Protein AF-A0A0F2S921-F1 (afdb_monomer_lite)

Secondary structure (DSSP, 8-state):
--HHHHHHHHHHHHHHHHTTT-HHHHHHHHIIIIITTGGGSTTS-HHHHHHHHHHHHHHHHHHHHH---

Foldseek 3Di:
DPPVVVVLVVLVVVLVVVCVVPVVLSVLCCCQCPVQAPVCPVVDDPVVNVVSNVVSVVVSVVCVVVDDD

Structure (mmCIF, N/CA/C/O backbone):
data_AF-A0A0F2S921-F1
#
_entry.id   AF-A0A0F2S921-F1
#
loop_
_atom_site.group_PDB
_atom_site.id
_atom_site.type_symbol
_atom_site.label_atom_id
_atom_site.label_alt_id
_atom_site.label_comp_id
_atom_site.label_asym_id
_atom_site.label_entity_id
_atom_site.label_seq_id
_atom_site.pdbx_PDB_ins_code
_atom_site.Cartn_x
_atom_site.Cartn_y
_atom_site.Cartn_z
_atom_site.occupancy
_atom_site.B_iso_or_equiv
_atom_site.auth_seq_id
_atom_site.auth_comp_id
_atom_site.auth_asym_id
_atom_site.auth_atom_id
_atom_site.pdbx_PDB_model_num
ATOM 1 N N . MET A 1 1 ? 13.387 -18.124 -5.647 1.00 41.94 1 MET A N 1
ATOM 2 C CA . MET A 1 1 ? 12.747 -17.229 -4.664 1.00 41.94 1 MET A CA 1
ATOM 3 C C . MET A 1 1 ? 12.070 -16.119 -5.448 1.00 41.94 1 MET A C 1
ATOM 5 O O . MET A 1 1 ? 12.749 -15.213 -5.910 1.00 41.94 1 MET A O 1
ATOM 9 N N . SER A 1 2 ? 10.776 -16.267 -5.726 1.00 50.12 2 SER A N 1
ATOM 10 C CA . SER A 1 2 ? 9.973 -15.219 -6.358 1.00 50.12 2 SER A CA 1
ATOM 11 C C . SER A 1 2 ? 9.443 -14.337 -5.232 1.00 50.12 2 SER A C 1
ATOM 13 O O . SER A 1 2 ? 8.498 -14.725 -4.555 1.00 50.12 2 SER A O 1
ATOM 15 N N . TYR A 1 3 ? 10.067 -13.180 -5.004 1.00 48.41 3 TYR A N 1
ATOM 16 C CA . TYR A 1 3 ? 9.595 -12.183 -4.028 1.00 48.41 3 TYR A CA 1
ATOM 17 C C . TYR A 1 3 ? 8.132 -11.762 -4.269 1.00 48.41 3 TYR A C 1
ATOM 19 O O . TYR A 1 3 ? 7.455 -11.294 -3.359 1.00 48.41 3 TYR A O 1
ATOM 27 N N . TYR A 1 4 ? 7.646 -11.973 -5.493 1.00 51.19 4 TYR A N 1
ATOM 28 C CA . TYR A 1 4 ? 6.281 -11.702 -5.918 1.00 51.19 4 TYR A CA 1
ATOM 29 C C . TYR A 1 4 ? 5.239 -12.617 -5.268 1.00 51.19 4 TYR A C 1
ATOM 31 O O . TYR A 1 4 ? 4.098 -12.205 -5.123 1.00 51.19 4 TYR A O 1
ATOM 39 N N . LEU A 1 5 ? 5.601 -13.847 -4.880 1.00 54.34 5 LEU A N 1
ATOM 40 C CA . LEU A 1 5 ? 4.650 -14.768 -4.245 1.00 54.34 5 LEU A CA 1
ATOM 41 C C . LEU A 1 5 ? 4.452 -14.442 -2.756 1.00 54.34 5 LEU A C 1
ATOM 43 O O . LEU A 1 5 ? 3.367 -14.646 -2.217 1.00 54.34 5 LEU A O 1
ATOM 47 N N . ASP A 1 6 ? 5.488 -13.905 -2.107 1.00 69.19 6 ASP A N 1
ATOM 48 C CA . ASP A 1 6 ? 5.477 -13.657 -0.665 1.00 69.19 6 ASP A CA 1
ATOM 49 C C . ASP A 1 6 ? 4.716 -12.374 -0.305 1.00 69.19 6 ASP A C 1
ATOM 51 O O . ASP A 1 6 ? 4.038 -12.329 0.718 1.00 69.19 6 ASP A O 1
ATOM 55 N N . PHE A 1 7 ? 4.783 -11.329 -1.137 1.00 66.81 7 PHE A N 1
ATOM 56 C CA . PHE A 1 7 ? 4.220 -10.024 -0.780 1.00 66.81 7 PHE A CA 1
ATOM 57 C C . PHE A 1 7 ? 2.678 -9.981 -0.799 1.00 66.81 7 PHE A C 1
ATOM 59 O O . PHE A 1 7 ? 2.105 -9.642 0.238 1.00 66.81 7 PHE A O 1
ATOM 66 N N . PRO A 1 8 ? 1.972 -10.379 -1.879 1.00 69.94 8 PRO A N 1
ATOM 67 C CA . PRO A 1 8 ? 0.508 -10.384 -1.895 1.00 69.94 8 PRO A CA 1
ATOM 68 C C . PRO A 1 8 ? -0.074 -11.326 -0.838 1.00 69.94 8 PRO A C 1
ATOM 70 O O . PRO A 1 8 ? -1.034 -10.975 -0.158 1.00 69.94 8 PRO A O 1
ATOM 73 N N . TYR A 1 9 ? 0.556 -12.486 -0.623 1.00 76.62 9 TYR A N 1
ATOM 74 C CA . TYR A 1 9 ? 0.147 -13.445 0.402 1.00 76.62 9 TYR A CA 1
ATOM 75 C C . TYR A 1 9 ? 0.285 -12.883 1.828 1.00 76.62 9 TYR A C 1
ATOM 77 O O . TYR A 1 9 ? -0.627 -12.998 2.652 1.00 76.62 9 TYR A O 1
ATOM 85 N N . GLU A 1 10 ? 1.411 -12.238 2.141 1.00 80.38 10 GLU A N 1
ATOM 86 C CA . GLU A 1 10 ? 1.641 -11.629 3.454 1.00 80.38 10 GLU A CA 1
ATOM 87 C C . GLU A 1 10 ? 0.752 -10.398 3.702 1.00 80.38 10 GLU A C 1
ATOM 89 O O . GLU A 1 10 ? 0.383 -10.138 4.857 1.00 80.38 10 GLU A O 1
ATOM 94 N N . VAL A 1 11 ? 0.380 -9.667 2.645 1.00 77.62 11 VAL A N 1
ATOM 95 C CA . VAL A 1 11 ? -0.620 -8.592 2.702 1.00 77.62 11 VAL A CA 1
ATOM 96 C C . VAL A 1 11 ? -2.011 -9.174 2.934 1.00 77.62 11 VAL A C 1
ATOM 98 O O . VAL A 1 11 ? -2.680 -8.749 3.872 1.00 77.62 11 VAL A O 1
ATOM 101 N N . GLU A 1 12 ? -2.421 -10.203 2.193 1.00 80.19 12 GLU A N 1
ATOM 102 C CA . GLU A 1 12 ? -3.729 -10.850 2.348 1.00 80.19 12 GLU A CA 1
ATOM 103 C C . GLU A 1 12 ? -3.916 -11.436 3.758 1.00 80.19 12 GLU A C 1
ATOM 105 O O . GLU A 1 12 ? -4.960 -11.277 4.398 1.00 80.19 12 GLU A O 1
ATOM 110 N N . LYS A 1 13 ? -2.879 -12.080 4.303 1.00 84.44 13 LYS A N 1
ATOM 111 C CA . LYS A 1 13 ? -2.908 -12.630 5.663 1.00 84.44 13 LYS A CA 1
ATOM 112 C C . LYS A 1 13 ? -3.105 -11.541 6.720 1.00 84.44 13 LYS A C 1
ATOM 114 O O . LYS A 1 13 ? -3.850 -11.752 7.680 1.00 84.44 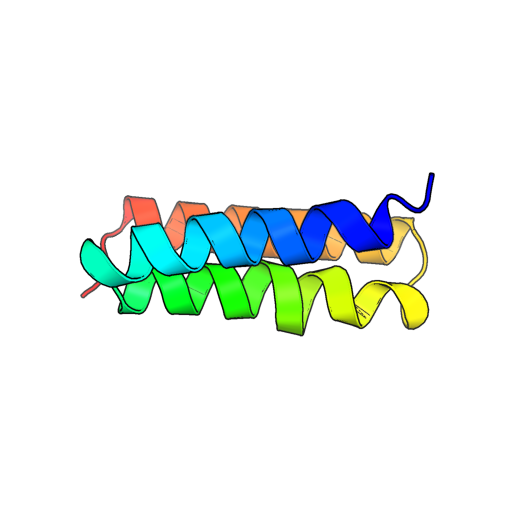13 LYS A O 1
ATOM 119 N N . ARG A 1 14 ? -2.449 -10.386 6.561 1.00 82.62 14 ARG A N 1
ATOM 120 C CA . ARG A 1 14 ? -2.622 -9.224 7.450 1.00 82.62 14 ARG A CA 1
ATOM 121 C C . ARG A 1 14 ? -3.986 -8.576 7.248 1.00 82.62 14 ARG A C 1
ATOM 123 O O . ARG A 1 14 ? -4.654 -8.312 8.240 1.00 82.62 14 ARG A O 1
ATOM 130 N N . TYR A 1 15 ? -4.436 -8.434 6.005 1.00 83.94 15 TYR A N 1
ATOM 131 C CA . TYR A 1 15 ? -5.763 -7.945 5.639 1.00 83.94 15 TYR A CA 1
ATOM 132 C C . TYR A 1 15 ? -6.867 -8.725 6.356 1.00 83.94 15 TYR A C 1
ATOM 134 O O . TYR A 1 15 ? -7.649 -8.137 7.095 1.00 83.94 15 TYR A O 1
ATOM 142 N N . ARG A 1 16 ? -6.865 -10.063 6.285 1.00 84.56 16 ARG A N 1
ATOM 143 C CA . ARG A 1 16 ? -7.864 -10.903 6.978 1.00 84.56 16 ARG A CA 1
ATOM 144 C C . ARG A 1 16 ? -7.917 -10.681 8.492 1.00 84.56 16 ARG A C 1
ATOM 146 O O . ARG A 1 16 ? -8.962 -10.910 9.100 1.00 84.56 16 ARG A O 1
ATOM 153 N N . LYS A 1 17 ? -6.796 -10.295 9.109 1.00 86.38 17 LYS A N 1
ATOM 154 C CA . LYS A 1 17 ? -6.753 -9.925 10.527 1.00 86.38 17 LYS A CA 1
ATOM 155 C C . LYS A 1 17 ? -7.309 -8.514 10.735 1.00 86.38 17 LYS A C 1
ATOM 157 O O . LYS A 1 17 ? -8.182 -8.358 11.579 1.00 86.38 17 LYS A O 1
ATOM 162 N N . MET A 1 18 ? -6.850 -7.538 9.949 1.00 84.38 18 MET A N 1
ATOM 163 C CA . MET A 1 18 ? -7.280 -6.138 10.039 1.00 84.38 18 MET A CA 1
ATOM 164 C C . MET A 1 18 ? -8.781 -5.978 9.795 1.00 84.38 18 MET A C 1
ATOM 166 O O . MET A 1 18 ? -9.422 -5.288 10.567 1.00 84.38 18 MET A O 1
ATOM 170 N N . VAL A 1 19 ? -9.376 -6.702 8.837 1.00 88.38 19 VAL A N 1
ATOM 171 C CA . VAL A 1 19 ? -10.826 -6.648 8.549 1.00 88.38 19 VA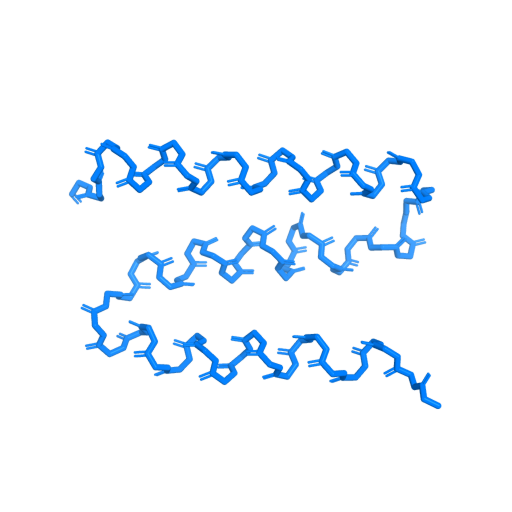L A CA 1
ATOM 172 C C . VAL A 1 19 ? -11.694 -6.965 9.771 1.00 88.38 19 VAL A C 1
ATOM 174 O O . VAL A 1 19 ? -12.841 -6.532 9.848 1.00 88.38 19 VAL A O 1
ATOM 177 N N . ARG A 1 20 ? -11.178 -7.741 10.733 1.00 86.12 20 ARG A N 1
ATOM 178 C CA . ARG A 1 20 ? -11.899 -8.054 11.978 1.00 86.12 20 ARG A CA 1
ATOM 179 C C . ARG A 1 20 ? -11.861 -6.915 12.995 1.00 86.12 20 ARG A C 1
ATOM 181 O O . ARG A 1 20 ? -12.694 -6.908 13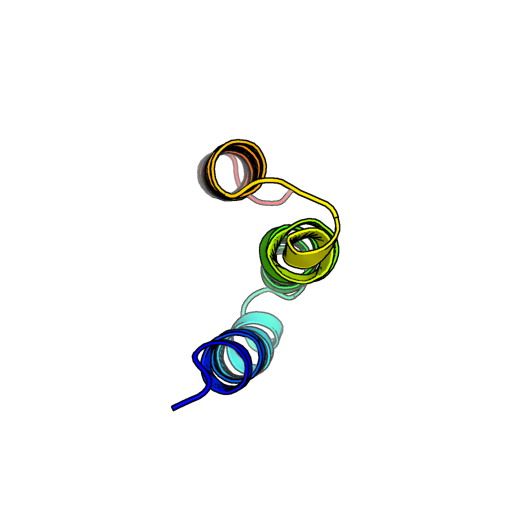.893 1.00 86.12 20 ARG A O 1
ATOM 188 N N . GLU A 1 21 ? -10.871 -6.036 12.892 1.00 85.12 21 GLU A N 1
ATOM 189 C CA . GLU A 1 21 ? -10.628 -4.911 13.797 1.00 85.12 21 GLU A CA 1
ATOM 190 C C . GLU A 1 21 ? -11.213 -3.620 13.204 1.00 85.12 21 GLU A C 1
ATOM 192 O O . GLU A 1 21 ? -11.964 -2.926 13.881 1.00 85.12 21 GLU A O 1
ATOM 197 N N . ASP A 1 22 ? -10.929 -3.358 11.928 1.00 86.94 22 ASP A N 1
ATOM 198 C CA . ASP A 1 22 ? -11.403 -2.219 11.150 1.00 86.94 22 ASP A CA 1
ATOM 199 C C . ASP A 1 22 ? -11.420 -2.598 9.658 1.00 86.94 22 ASP A C 1
ATOM 201 O O . ASP A 1 22 ? -10.376 -2.769 9.018 1.00 86.94 22 ASP A O 1
ATOM 205 N N . ARG A 1 23 ? -12.623 -2.795 9.109 1.00 88.44 23 ARG A N 1
ATOM 206 C CA . ARG A 1 23 ? -12.797 -3.215 7.715 1.00 88.44 23 ARG A CA 1
ATOM 207 C C . ARG A 1 23 ? -12.428 -2.111 6.733 1.00 88.44 23 ARG A C 1
ATOM 209 O O . ARG A 1 23 ? -11.756 -2.413 5.755 1.00 88.44 23 ARG A O 1
ATOM 216 N N . GLU A 1 24 ? -12.849 -0.877 6.980 1.00 89.00 24 GLU A N 1
ATOM 217 C CA . GLU A 1 24 ? -12.620 0.222 6.038 1.00 89.00 24 GLU A CA 1
ATOM 218 C C . GLU A 1 24 ? -11.131 0.551 5.945 1.00 89.00 24 GLU A C 1
ATOM 220 O O . GLU A 1 24 ? -10.591 0.696 4.847 1.00 89.00 24 GLU A O 1
ATOM 225 N N . TYR A 1 25 ? -10.434 0.543 7.084 1.00 86.88 25 TYR A N 1
ATOM 226 C CA . TYR A 1 25 ? -8.982 0.696 7.118 1.00 86.88 25 TYR A CA 1
ATOM 227 C C . TYR A 1 25 ? -8.265 -0.443 6.386 1.00 86.88 25 TYR A C 1
ATOM 229 O O . TYR A 1 25 ? -7.280 -0.229 5.673 1.00 86.88 25 TYR A O 1
ATOM 237 N N . ALA A 1 26 ? -8.760 -1.672 6.544 1.00 90.12 26 ALA A N 1
ATOM 238 C CA . ALA A 1 26 ? -8.186 -2.825 5.871 1.00 90.12 26 ALA A CA 1
ATOM 239 C C . ALA A 1 26 ? -8.375 -2.771 4.351 1.00 90.12 26 ALA A C 1
ATOM 241 O O . ALA A 1 26 ? -7.426 -3.066 3.621 1.00 90.12 26 ALA A O 1
ATOM 242 N N . ASP A 1 27 ? -9.566 -2.386 3.892 1.00 90.94 27 ASP A N 1
ATOM 243 C CA . ASP A 1 27 ? -9.895 -2.250 2.473 1.00 90.94 27 ASP A CA 1
ATOM 244 C C . ASP A 1 27 ? -9.049 -1.141 1.828 1.00 90.94 27 ASP A C 1
ATOM 246 O O . ASP A 1 27 ? -8.432 -1.391 0.793 1.00 90.94 27 ASP A O 1
ATOM 250 N N . LEU A 1 28 ? -8.876 0.011 2.495 1.00 91.44 28 LEU A N 1
ATOM 251 C CA . LEU A 1 28 ? -7.994 1.088 2.021 1.00 91.44 28 LEU A CA 1
ATOM 252 C C . LEU A 1 28 ? -6.557 0.604 1.800 1.00 91.44 28 LEU A C 1
ATOM 254 O O . LEU A 1 28 ? -5.942 0.888 0.773 1.00 91.44 28 LEU A O 1
ATOM 258 N N . ILE A 1 29 ? -5.992 -0.122 2.770 1.00 89.69 29 ILE A N 1
ATOM 259 C CA . ILE A 1 29 ? -4.626 -0.647 2.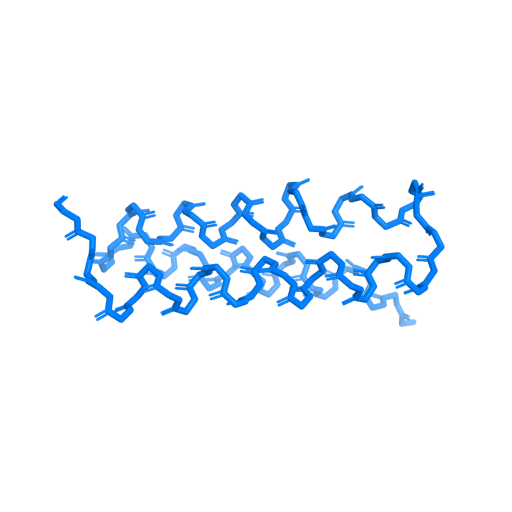650 1.00 89.69 29 ILE A CA 1
ATOM 260 C C . ILE A 1 29 ? -4.521 -1.615 1.473 1.00 89.69 29 ILE A C 1
ATOM 262 O O . ILE A 1 29 ? -3.517 -1.591 0.757 1.00 89.69 29 ILE A O 1
ATOM 266 N N . TYR A 1 30 ? -5.520 -2.482 1.301 1.00 89.69 30 TYR A N 1
ATOM 267 C CA . TYR A 1 30 ? -5.522 -3.474 0.236 1.00 89.69 30 TYR A CA 1
ATOM 268 C C . TYR A 1 30 ? -5.588 -2.807 -1.141 1.00 89.69 30 TYR A C 1
ATOM 270 O O . TYR A 1 30 ? -4.715 -3.060 -1.969 1.00 89.69 30 TYR A O 1
ATOM 278 N N . GLU A 1 31 ? -6.532 -1.888 -1.345 1.00 91.56 31 GLU A N 1
ATOM 279 C CA . GLU A 1 31 ? -6.664 -1.110 -2.580 1.00 91.56 31 GLU A CA 1
ATOM 280 C C . GLU A 1 31 ? -5.364 -0.349 -2.895 1.00 91.56 31 GLU A C 1
ATOM 282 O O . GLU A 1 31 ? -4.793 -0.486 -3.976 1.00 91.56 31 GLU A O 1
ATOM 287 N N . CYS A 1 32 ? -4.820 0.394 -1.926 1.00 92.56 32 CYS A N 1
ATOM 288 C CA . CYS A 1 32 ? -3.639 1.229 -2.139 1.00 92.56 32 CYS A CA 1
ATOM 289 C C . CYS A 1 32 ? -2.345 0.443 -2.393 1.00 92.56 32 CYS A C 1
ATOM 291 O O . CYS A 1 32 ? -1.507 0.887 -3.183 1.00 92.56 32 CYS A O 1
ATOM 293 N N . LEU A 1 33 ? -2.109 -0.658 -1.670 1.00 90.06 33 LEU A N 1
ATOM 294 C CA . LEU A 1 33 ? -0.835 -1.383 -1.744 1.00 90.06 33 LEU A CA 1
ATOM 295 C C . LEU A 1 33 ? -0.855 -2.545 -2.733 1.00 90.06 33 LEU A C 1
ATOM 297 O O . LEU A 1 33 ? 0.210 -2.870 -3.259 1.00 90.06 33 LEU A O 1
ATOM 301 N N . VAL A 1 34 ? -2.015 -3.154 -2.984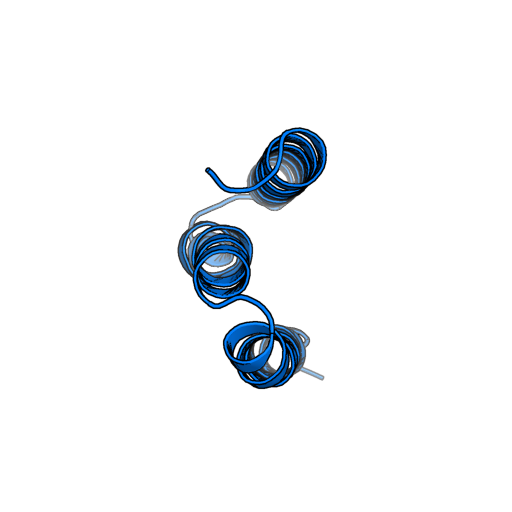 1.00 88.12 34 VAL A N 1
ATOM 302 C CA . VAL A 1 34 ? -2.149 -4.301 -3.888 1.00 88.12 34 VAL A CA 1
ATOM 303 C C . VAL A 1 34 ? -2.634 -3.832 -5.254 1.00 88.12 34 VAL A C 1
ATOM 305 O O . VAL A 1 34 ? -1.824 -3.748 -6.177 1.00 88.12 34 VAL A O 1
ATOM 308 N N . GLU A 1 35 ? -3.904 -3.435 -5.357 1.00 89.56 35 GLU A N 1
ATOM 309 C CA . GLU A 1 35 ? -4.574 -3.152 -6.638 1.00 89.56 35 GLU A CA 1
ATOM 310 C C . GLU A 1 35 ? -3.976 -1.927 -7.352 1.00 89.56 35 GLU A C 1
ATOM 312 O O . GLU A 1 35 ? -3.614 -1.966 -8.529 1.00 89.56 35 GLU A O 1
ATOM 317 N N . GLU A 1 36 ? -3.786 -0.832 -6.616 1.00 92.31 36 GLU A N 1
ATOM 318 C CA . GLU A 1 36 ? -3.202 0.418 -7.115 1.00 92.31 36 GLU A CA 1
ATOM 319 C C . GLU A 1 36 ? -1.719 0.575 -6.739 1.00 92.31 36 GLU A C 1
ATOM 321 O O . GLU A 1 36 ? -1.134 1.657 -6.872 1.00 92.31 36 GLU A O 1
ATOM 326 N N . GLY A 1 37 ? -1.106 -0.512 -6.267 1.00 90.19 37 GLY A N 1
ATOM 327 C CA . GLY A 1 37 ? 0.288 -0.591 -5.858 1.00 90.19 37 GLY A CA 1
ATOM 328 C C . GLY A 1 37 ? 1.030 -1.667 -6.638 1.00 90.19 37 GLY A C 1
ATOM 329 O O . GLY A 1 37 ? 1.533 -1.408 -7.732 1.00 90.19 37 GLY A O 1
ATOM 330 N N . THR A 1 38 ? 1.152 -2.861 -6.057 1.00 87.62 38 THR A N 1
ATOM 331 C CA . THR A 1 38 ? 1.942 -3.960 -6.630 1.00 87.62 38 THR A CA 1
ATOM 332 C C . THR A 1 38 ? 1.454 -4.447 -7.981 1.00 87.62 38 THR A C 1
ATOM 334 O O . THR A 1 38 ? 2.289 -4.800 -8.809 1.00 87.62 38 THR A O 1
ATOM 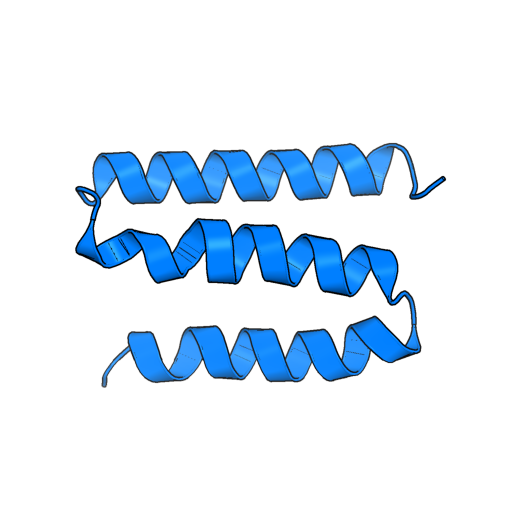337 N N . ASP A 1 39 ? 0.151 -4.417 -8.246 1.00 89.88 39 ASP A N 1
ATOM 338 C CA . ASP A 1 39 ? -0.400 -4.903 -9.515 1.00 89.88 39 ASP A CA 1
ATOM 339 C C . ASP A 1 39 ? 0.000 -4.011 -10.701 1.00 89.88 39 ASP A C 1
ATOM 341 O O . ASP A 1 39 ? -0.005 -4.458 -11.843 1.00 89.88 39 ASP A O 1
ATOM 345 N N . LYS A 1 40 ? 0.448 -2.774 -10.439 1.00 89.88 40 LYS A N 1
ATOM 346 C CA . LYS A 1 40 ? 0.982 -1.849 -11.454 1.00 89.88 40 LYS A CA 1
ATOM 347 C C . LYS A 1 40 ? 2.476 -2.045 -11.740 1.00 89.88 40 LYS A C 1
ATOM 349 O O . LYS A 1 40 ? 3.047 -1.252 -12.486 1.00 89.88 40 LYS A O 1
ATOM 354 N N . PHE A 1 41 ? 3.156 -3.009 -11.112 1.00 88.69 41 PHE A N 1
ATOM 355 C CA . PHE A 1 41 ? 4.610 -3.170 -11.258 1.00 88.69 41 PHE A CA 1
ATOM 356 C C . PHE A 1 41 ? 5.025 -3.429 -12.708 1.00 88.69 41 PHE A C 1
ATOM 358 O O . PHE A 1 41 ? 5.932 -2.760 -13.196 1.00 88.69 41 PHE A O 1
ATOM 365 N N . ASP A 1 42 ? 4.333 -4.335 -13.403 1.00 90.69 42 ASP A N 1
ATOM 366 C CA . ASP A 1 42 ? 4.660 -4.700 -14.788 1.00 90.69 42 ASP A CA 1
ATOM 367 C C . ASP A 1 42 ? 4.422 -3.542 -15.781 1.00 90.69 42 ASP A C 1
ATOM 369 O O . ASP A 1 42 ? 5.036 -3.500 -16.848 1.00 90.69 42 ASP A O 1
ATOM 373 N N . ASP A 1 43 ? 3.594 -2.560 -15.405 1.00 93.50 43 ASP A N 1
ATOM 374 C CA . ASP A 1 43 ? 3.260 -1.382 -16.217 1.00 93.50 43 ASP A CA 1
ATOM 375 C C . ASP A 1 43 ? 4.211 -0.191 -15.996 1.00 93.50 43 ASP A C 1
ATOM 377 O O . ASP A 1 43 ? 4.131 0.825 -16.697 1.00 93.50 43 ASP A O 1
ATOM 381 N N . LEU A 1 44 ? 5.101 -0.264 -15.001 1.00 93.94 44 LEU A N 1
ATOM 382 C CA . LEU A 1 44 ? 5.896 0.871 -14.540 1.00 93.94 44 LEU A CA 1
ATOM 383 C C . LEU A 1 44 ? 7.390 0.557 -14.522 1.00 93.94 44 LEU A C 1
ATOM 385 O O . LEU A 1 44 ? 7.833 -0.532 -14.185 1.00 93.94 44 LEU A O 1
ATOM 389 N N . SER A 1 45 ? 8.213 1.575 -14.783 1.00 95.56 45 SER A N 1
ATOM 390 C CA . SER A 1 45 ? 9.636 1.471 -14.441 1.00 95.56 45 SER A CA 1
ATOM 391 C C . SER A 1 45 ? 9.828 1.389 -12.924 1.00 95.56 45 SER A C 1
ATOM 393 O O . SER A 1 45 ? 9.078 2.010 -12.167 1.00 95.56 45 SER A O 1
ATOM 395 N N . ASP A 1 46 ? 10.920 0.769 -12.469 1.00 93.69 46 ASP A N 1
ATOM 396 C CA . ASP A 1 46 ? 11.320 0.718 -11.053 1.00 93.69 46 ASP A CA 1
ATOM 397 C C . ASP A 1 46 ? 11.211 2.072 -10.332 1.00 93.69 46 ASP A C 1
ATOM 399 O O . ASP A 1 46 ? 10.797 2.159 -9.174 1.00 93.69 46 ASP A O 1
ATOM 403 N N . ALA A 1 47 ? 11.603 3.160 -11.004 1.00 96.06 47 ALA A N 1
ATOM 404 C CA . ALA A 1 47 ? 11.573 4.503 -10.435 1.00 96.06 47 ALA A CA 1
ATOM 405 C C . ALA A 1 47 ? 10.146 5.063 -10.320 1.00 96.06 47 ALA A C 1
ATOM 407 O O . ALA A 1 47 ? 9.847 5.818 -9.392 1.00 96.06 47 ALA A O 1
ATOM 408 N N . GLN A 1 48 ? 9.263 4.751 -11.270 1.00 96.38 48 GLN A N 1
ATOM 409 C CA . GLN A 1 48 ? 7.843 5.104 -11.188 1.00 96.38 48 GLN A CA 1
ATOM 410 C C . GLN A 1 48 ? 7.147 4.269 -10.115 1.00 96.38 48 GLN A C 1
ATOM 412 O O . GLN A 1 48 ? 6.480 4.843 -9.259 1.00 96.38 48 GLN A O 1
ATOM 417 N N . PHE A 1 49 ? 7.406 2.964 -10.086 1.00 93.44 49 PHE A N 1
ATOM 418 C CA . PHE A 1 49 ? 6.862 2.045 -9.097 1.00 93.44 49 PHE A CA 1
ATOM 419 C C . PHE A 1 49 ? 7.228 2.451 -7.661 1.00 93.44 49 PHE A C 1
ATOM 421 O O . PHE A 1 49 ? 6.357 2.647 -6.817 1.00 93.44 49 PHE A O 1
ATOM 428 N N . LYS A 1 50 ? 8.513 2.711 -7.381 1.00 93.81 50 LYS A N 1
ATOM 429 C CA . LYS A 1 50 ? 8.954 3.181 -6.051 1.00 93.81 50 LYS A CA 1
ATOM 430 C C . LYS A 1 50 ? 8.295 4.501 -5.642 1.00 93.81 50 LYS A C 1
ATOM 432 O O . LYS A 1 50 ? 7.999 4.701 -4.464 1.00 93.81 50 LYS A O 1
ATOM 437 N N . ARG A 1 51 ? 8.067 5.415 -6.595 1.00 96.44 51 ARG A N 1
ATOM 438 C CA . ARG A 1 51 ? 7.354 6.677 -6.335 1.00 96.44 51 ARG A CA 1
ATOM 439 C C . ARG A 1 51 ? 5.873 6.445 -6.044 1.00 96.44 51 ARG A C 1
ATOM 441 O O . ARG A 1 51 ? 5.357 7.091 -5.135 1.00 96.44 51 ARG A O 1
ATOM 448 N N . LEU A 1 52 ? 5.228 5.528 -6.765 1.00 96.00 52 LEU A N 1
ATOM 449 C CA . LEU A 1 52 ? 3.837 5.135 -6.548 1.00 96.00 52 LEU A CA 1
ATOM 450 C C . LEU A 1 52 ? 3.647 4.561 -5.141 1.00 96.00 52 LEU A C 1
ATOM 452 O O . LEU A 1 52 ? 2.890 5.134 -4.362 1.00 96.00 52 LEU A O 1
ATOM 456 N N . ILE A 1 53 ? 4.411 3.529 -4.770 1.00 93.50 53 ILE A N 1
ATOM 457 C CA . ILE A 1 53 ? 4.308 2.894 -3.445 1.00 93.50 53 ILE A CA 1
ATOM 458 C C . ILE A 1 53 ? 4.558 3.903 -2.320 1.00 93.50 53 ILE A C 1
ATOM 460 O O . ILE A 1 53 ? 3.826 3.929 -1.335 1.00 93.50 53 ILE A O 1
ATOM 464 N N . LYS A 1 54 ? 5.543 4.799 -2.472 1.00 95.12 54 LYS A N 1
ATOM 465 C CA . LYS A 1 54 ? 5.799 5.848 -1.474 1.00 95.12 54 LYS A CA 1
ATOM 466 C C . LYS A 1 54 ? 4.621 6.819 -1.327 1.00 95.12 54 LYS A C 1
ATOM 468 O O . LYS A 1 54 ? 4.342 7.260 -0.214 1.00 95.12 54 LYS A O 1
ATOM 473 N N . LYS A 1 55 ? 3.952 7.169 -2.430 1.00 96.12 55 LYS A N 1
ATOM 474 C CA . LYS A 1 55 ? 2.766 8.036 -2.416 1.00 96.12 55 LYS A CA 1
ATOM 475 C C . LYS A 1 55 ? 1.582 7.338 -1.742 1.00 96.12 55 LYS A C 1
ATOM 477 O O . LYS A 1 55 ? 0.979 7.944 -0.864 1.00 96.12 55 LYS A O 1
ATOM 482 N N . GLN A 1 56 ? 1.305 6.086 -2.110 1.00 94.56 56 GLN A N 1
ATOM 483 C CA . GLN A 1 56 ? 0.241 5.271 -1.512 1.00 94.56 56 GLN A CA 1
ATOM 484 C C . GLN A 1 56 ? 0.454 5.102 -0.002 1.00 94.56 56 GLN A C 1
ATOM 486 O O . GLN A 1 56 ? -0.447 5.349 0.791 1.00 94.56 56 GLN A O 1
ATOM 491 N N . TYR A 1 57 ? 1.685 4.793 0.415 1.00 91.62 57 TYR A N 1
ATOM 492 C CA . TYR A 1 57 ? 2.022 4.651 1.830 1.00 91.62 57 TYR A CA 1
ATOM 493 C C . TYR A 1 57 ? 1.807 5.946 2.618 1.00 91.62 57 TYR A C 1
ATOM 495 O O . TYR A 1 57 ? 1.244 5.916 3.708 1.00 91.62 57 TYR A O 1
ATOM 503 N N . LYS A 1 58 ? 2.218 7.093 2.059 1.00 94.31 58 LYS A N 1
ATOM 504 C CA . LYS A 1 58 ? 1.976 8.391 2.695 1.00 94.31 58 LYS A CA 1
ATOM 505 C C . LYS A 1 58 ? 0.477 8.670 2.836 1.00 94.31 58 LYS A C 1
ATOM 507 O O . LYS A 1 58 ? 0.054 9.096 3.898 1.00 94.31 58 LYS A O 1
ATOM 512 N N . TYR A 1 59 ? -0.306 8.399 1.796 1.00 93.88 59 TYR A N 1
ATOM 513 C CA . TYR A 1 59 ? -1.751 8.600 1.834 1.00 93.88 59 TYR A CA 1
ATOM 514 C C . TYR A 1 59 ? -2.422 7.769 2.936 1.00 93.88 59 TYR A C 1
ATOM 516 O O . TYR A 1 59 ? -3.161 8.326 3.740 1.00 93.88 59 TYR A O 1
ATOM 524 N N . ILE A 1 60 ? -2.084 6.480 3.053 1.00 91.38 60 ILE A N 1
ATOM 525 C CA . ILE A 1 60 ? -2.576 5.625 4.147 1.00 91.38 60 ILE A CA 1
ATOM 526 C C . ILE A 1 60 ? -2.222 6.227 5.516 1.00 91.38 60 ILE A C 1
ATOM 528 O O . ILE A 1 60 ? -3.064 6.258 6.408 1.00 91.38 60 ILE A O 1
ATOM 532 N N . GLN A 1 61 ? -0.988 6.718 5.697 1.00 90.38 61 GLN A N 1
ATOM 533 C CA . GLN A 1 61 ? -0.566 7.345 6.956 1.00 90.38 61 GLN A CA 1
ATOM 534 C C . GLN A 1 61 ? -1.332 8.633 7.265 1.00 90.38 61 GLN A C 1
ATOM 536 O O . GLN A 1 61 ? -1.688 8.851 8.421 1.00 90.38 61 GLN A O 1
ATOM 541 N N . ASP A 1 62 ? -1.569 9.467 6.251 1.00 92.44 62 ASP A N 1
ATOM 542 C CA . ASP A 1 62 ? -2.318 10.713 6.395 1.00 92.44 62 ASP A CA 1
ATOM 543 C C . ASP A 1 62 ? -3.757 10.389 6.855 1.00 92.44 62 ASP A C 1
ATOM 545 O O . ASP A 1 62 ? -4.184 10.889 7.896 1.00 92.44 62 ASP A O 1
ATOM 549 N N . VAL A 1 63 ? -4.440 9.435 6.204 1.00 88.31 63 VAL A N 1
ATOM 550 C CA . VAL A 1 63 ? -5.783 8.973 6.618 1.00 88.31 63 VAL A CA 1
ATOM 551 C C . VAL A 1 63 ? -5.768 8.380 8.035 1.00 88.31 63 VAL A C 1
ATOM 553 O O . VAL A 1 63 ? -6.623 8.702 8.856 1.00 88.31 63 VAL A O 1
ATOM 556 N N . ALA A 1 64 ? -4.769 7.560 8.374 1.00 85.19 64 ALA A N 1
ATOM 557 C CA . ALA A 1 64 ? -4.637 6.984 9.715 1.00 85.19 64 ALA A CA 1
ATOM 558 C C . ALA A 1 64 ? -4.455 8.044 10.812 1.00 85.19 64 ALA A C 1
ATOM 560 O O . ALA A 1 64 ? -4.861 7.833 11.954 1.00 85.19 64 ALA A O 1
ATOM 561 N N . SER A 1 65 ? -3.812 9.167 10.478 1.00 87.12 65 SER A N 1
ATOM 562 C CA . SER A 1 65 ? -3.560 10.268 11.409 1.00 87.12 65 SER A CA 1
ATOM 563 C C . SER A 1 65 ? -4.774 11.174 11.618 1.00 87.12 65 SER A C 1
ATOM 565 O O . SER A 1 65 ? -4.917 11.755 12.693 1.00 87.12 65 SER A O 1
ATOM 567 N N . GLU A 1 66 ? -5.648 11.268 10.615 1.00 83.62 66 GLU A N 1
ATOM 568 C CA . GLU A 1 66 ? -6.899 12.031 10.668 1.00 83.62 66 GLU A CA 1
ATOM 569 C C . GLU A 1 66 ? -8.051 11.213 11.285 1.00 83.62 66 GLU A C 1
ATOM 571 O O . GLU A 1 66 ? -8.976 11.792 11.855 1.00 83.62 66 GLU A O 1
ATOM 576 N N . GLY A 1 67 ? -7.939 9.879 11.262 1.00 64.38 67 GLY A N 1
ATOM 577 C CA . GLY A 1 67 ? -8.990 8.945 11.659 1.00 64.38 67 GLY A CA 1
ATOM 578 C C . GLY A 1 67 ? -9.936 8.643 10.494 1.00 64.38 67 GLY A C 1
ATOM 579 O O . GLY A 1 67 ? -10.214 9.507 9.666 1.00 64.38 67 GLY A O 1
ATOM 580 N N . PHE A 1 68 ? -10.427 7.403 10.421 1.00 62.12 68 PHE A N 1
ATOM 581 C CA . PHE A 1 68 ? -11.541 7.067 9.531 1.00 62.12 68 PHE A CA 1
ATOM 582 C C . PHE A 1 68 ? -12.823 7.707 10.085 1.00 62.12 68 PHE A C 1
ATOM 584 O O . PHE A 1 68 ? -13.063 7.640 11.293 1.00 62.12 68 PHE A O 1
ATOM 591 N N . LEU A 1 69 ? -13.574 8.395 9.217 1.00 54.06 69 LEU A N 1
ATOM 592 C CA . LEU A 1 69 ? -14.813 9.111 9.556 1.00 54.06 69 LEU A CA 1
ATOM 593 C C . LEU A 1 69 ? -15.966 8.160 9.880 1.00 54.06 69 LEU A C 1
ATOM 595 O O . LEU A 1 69 ? -16.187 7.230 9.081 1.00 54.06 69 LEU A O 1
#

Radius of gyration: 12.74 Å; chains: 1; bounding box: 28×29×30 Å

Sequence (69 aa):
MSYYLDFPYEVEKRYRKMVREDREYADLIYECLVEEGTDKFDDLSDAQFKRLIKKQYKYIQDVASEGFL

pLDDT: mean 84.4, std 12.98, range [41.94, 96.44]